Protein AF-A0A974S944-F1 (afdb_monomer)

pLDDT: mean 95.86, std 2.83, range [78.0, 98.44]

Solvent-accessible surface area (backbone atoms only — not comparable to full-atom values): 3419 Å² total; per-residue (Å²): 132,89,86,79,78,48,79,47,74,56,62,90,91,42,50,66,61,48,63,74,45,40,67,62,52,51,58,56,55,57,78,40,60,93,76,58,88,55,72,48,71,36,62,46,98,87,68,45,71,44,26,38,41,59

Structure (mmCIF, N/CA/C/O backbone):
data_AF-A0A974S944-F1
#
_entry.id   AF-A0A974S944-F1
#
loop_
_atom_site.group_PDB
_atom_site.id
_atom_site.type_symbol
_atom_site.label_atom_id
_atom_site.label_alt_id
_atom_site.label_comp_id
_atom_site.label_asym_id
_atom_site.label_entity_id
_atom_site.label_seq_id
_atom_site.pdbx_PDB_ins_code
_atom_site.Cartn_x
_atom_site.Cartn_y
_atom_site.Cartn_z
_atom_site.occupancy
_atom_site.B_iso_or_equiv
_atom_site.auth_seq_id
_atom_site.auth_comp_id
_atom_site.auth_asym_id
_atom_site.auth_atom_id
_atom_site.pdbx_PDB_model_num
ATOM 1 N N . MET A 1 1 ? 12.048 -21.823 -4.543 1.00 78.00 1 MET A N 1
ATOM 2 C CA . MET A 1 1 ? 12.274 -20.509 -3.903 1.00 78.00 1 MET A CA 1
ATOM 3 C C . MET A 1 1 ?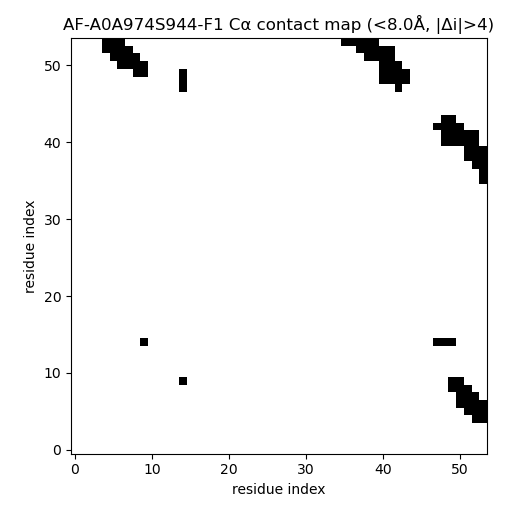 11.306 -20.391 -2.737 1.00 78.00 1 MET A C 1
ATOM 5 O O . MET A 1 1 ? 10.159 -20.782 -2.924 1.00 78.00 1 MET A O 1
ATOM 9 N N . ALA A 1 2 ? 11.739 -19.917 -1.568 1.00 91.56 2 ALA A N 1
ATOM 10 C CA . ALA A 1 2 ? 10.818 -19.633 -0.466 1.00 91.56 2 ALA A CA 1
ATOM 11 C C . ALA A 1 2 ? 9.969 -18.389 -0.782 1.00 91.56 2 ALA A C 1
ATOM 13 O O . ALA A 1 2 ? 10.428 -17.500 -1.501 1.00 91.56 2 ALA A O 1
ATOM 14 N N . LEU A 1 3 ? 8.745 -18.348 -0.258 1.00 95.50 3 LEU A N 1
ATOM 15 C CA . LEU A 1 3 ? 7.871 -17.179 -0.309 1.00 95.50 3 LEU A CA 1
ATOM 16 C C . LEU A 1 3 ? 7.893 -16.474 1.045 1.00 95.50 3 LEU A C 1
ATOM 18 O O . LEU A 1 3 ? 8.061 -17.116 2.082 1.00 95.50 3 LEU A O 1
ATOM 22 N N . PHE A 1 4 ? 7.701 -15.162 1.013 1.00 96.06 4 PHE A N 1
ATOM 23 C CA . PHE A 1 4 ? 7.618 -14.311 2.191 1.00 96.06 4 PHE A CA 1
ATOM 24 C C . PHE A 1 4 ? 6.321 -13.515 2.132 1.00 96.06 4 PHE A C 1
ATOM 26 O O . PHE A 1 4 ? 5.813 -13.266 1.042 1.00 96.06 4 PHE A O 1
ATOM 33 N N . VAL A 1 5 ? 5.817 -13.135 3.305 1.00 96.62 5 VAL A N 1
ATOM 34 C CA . VAL A 1 5 ? 4.659 -12.251 3.448 1.00 96.62 5 VAL A CA 1
ATOM 35 C C . VAL A 1 5 ? 5.089 -11.031 4.247 1.00 96.62 5 VAL A C 1
ATOM 37 O O . VAL A 1 5 ? 5.715 -11.173 5.303 1.00 96.62 5 VAL A O 1
ATOM 40 N N . MET A 1 6 ? 4.747 -9.844 3.760 1.00 96.50 6 MET A N 1
ATOM 41 C CA . MET A 1 6 ? 4.972 -8.581 4.458 1.00 96.50 6 MET A CA 1
ATOM 42 C C . MET A 1 6 ? 3.641 -7.906 4.761 1.00 96.50 6 MET A C 1
ATOM 44 O O . MET A 1 6 ? 2.849 -7.638 3.861 1.00 96.50 6 MET A O 1
ATOM 48 N N . ILE A 1 7 ? 3.425 -7.586 6.036 1.00 97.25 7 ILE A N 1
ATOM 49 C CA . ILE A 1 7 ? 2.252 -6.846 6.502 1.00 97.25 7 ILE A CA 1
ATOM 50 C C . ILE A 1 7 ? 2.724 -5.503 7.048 1.00 97.25 7 ILE A C 1
ATOM 52 O O . ILE A 1 7 ? 3.517 -5.443 7.988 1.00 97.25 7 ILE A O 1
ATOM 56 N N . CYS A 1 8 ? 2.222 -4.422 6.460 1.00 96.56 8 CYS A N 1
ATOM 57 C CA . CYS A 1 8 ? 2.481 -3.056 6.899 1.00 96.56 8 CYS A CA 1
ATOM 58 C C . CYS A 1 8 ? 1.155 -2.408 7.288 1.00 96.56 8 CYS A C 1
ATOM 60 O O . CYS A 1 8 ? 0.263 -2.306 6.452 1.00 96.56 8 CYS A O 1
ATOM 62 N N . LEU A 1 9 ? 1.021 -1.969 8.537 1.00 97.19 9 LEU A N 1
ATOM 63 C CA . LEU A 1 9 ? -0.182 -1.291 9.019 1.00 97.19 9 LEU A CA 1
ATOM 64 C C . LEU A 1 9 ? 0.020 0.221 8.987 1.00 97.19 9 LEU A C 1
ATOM 66 O O . LEU A 1 9 ? 1.085 0.719 9.367 1.00 97.19 9 LEU A O 1
ATOM 70 N N . ASP A 1 10 ? -1.004 0.939 8.538 1.00 97.25 10 ASP A N 1
ATOM 71 C CA . ASP A 1 10 ? -0.974 2.393 8.521 1.00 97.25 10 ASP A CA 1
ATOM 72 C C . ASP A 1 10 ? -1.062 2.929 9.957 1.00 97.25 10 ASP A C 1
ATOM 74 O O . ASP A 1 10 ? -1.684 2.340 10.845 1.00 9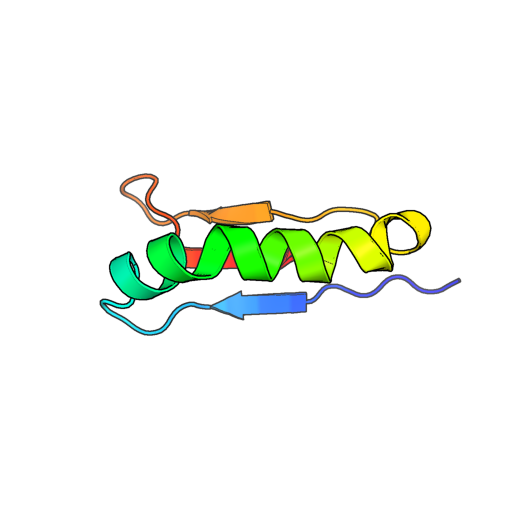7.25 10 ASP A O 1
ATOM 78 N N . LYS A 1 11 ? -0.429 4.079 10.206 1.00 96.62 11 LYS A N 1
ATOM 79 C CA . LYS A 1 11 ? -0.604 4.779 11.483 1.00 96.62 11 LYS A CA 1
ATOM 80 C C . LYS A 1 11 ? -2.034 5.341 11.564 1.00 96.62 11 LYS A C 1
ATOM 82 O O . LYS A 1 11 ? -2.586 5.731 10.530 1.00 96.62 11 LYS A O 1
ATOM 87 N N . PRO A 1 12 ? -2.623 5.468 12.769 1.00 95.38 12 PRO A N 1
AT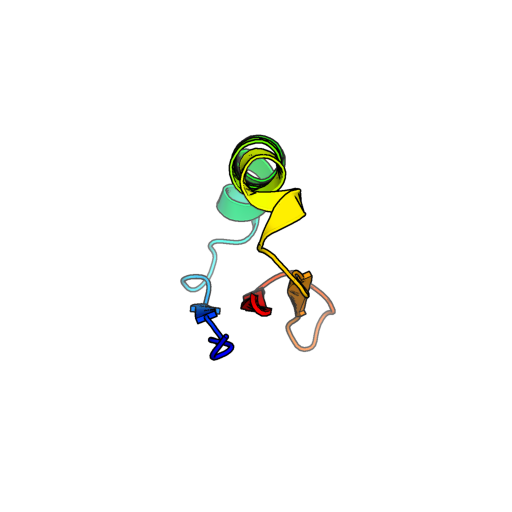OM 88 C CA . PRO A 1 12 ? -3.946 6.068 12.928 1.00 95.38 12 PRO A CA 1
ATOM 89 C C . PRO A 1 12 ? -4.044 7.441 12.245 1.00 95.38 12 PRO A C 1
ATOM 91 O O . PRO A 1 12 ? -3.124 8.252 12.345 1.00 95.38 12 PRO A O 1
ATOM 94 N N . GLY A 1 13 ? -5.144 7.689 11.528 1.00 94.81 13 GLY A N 1
ATOM 95 C CA . GLY A 1 13 ? -5.396 8.967 10.848 1.00 94.81 13 GLY A CA 1
ATOM 96 C C . GLY A 1 13 ? -4.502 9.263 9.635 1.00 94.81 13 GLY A C 1
ATOM 97 O O . GLY A 1 13 ? -4.427 10.412 9.216 1.00 94.81 13 GLY A O 1
ATOM 98 N N . SE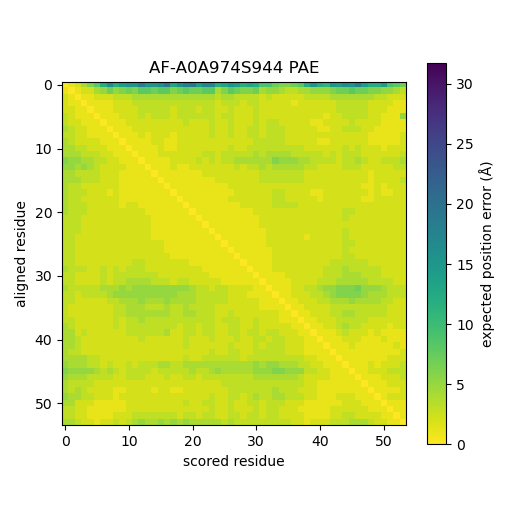R A 1 14 ? -3.813 8.267 9.065 1.00 96.88 14 SER A N 1
ATOM 99 C CA . SER A 1 14 ? -2.858 8.474 7.956 1.00 96.88 14 SER A CA 1
ATOM 100 C C . SER A 1 14 ? -3.420 8.205 6.551 1.00 96.88 14 SER A C 1
ATOM 102 O O . SER A 1 14 ? -2.644 8.087 5.600 1.00 96.88 14 SER A O 1
ATOM 104 N N . LEU A 1 15 ? -4.745 8.117 6.394 1.00 96.31 15 LEU A N 1
ATOM 105 C CA . LEU A 1 15 ? -5.386 7.792 5.113 1.00 96.31 15 LEU A CA 1
ATOM 106 C C . LEU A 1 15 ? -5.045 8.813 4.015 1.00 96.31 15 LEU A C 1
ATOM 108 O O . LEU A 1 15 ? -4.657 8.423 2.917 1.00 96.31 15 LEU A O 1
ATOM 112 N N . ASP A 1 16 ? -5.092 10.111 4.318 1.00 97.69 16 ASP A N 1
ATOM 113 C CA . ASP A 1 16 ? -4.793 11.160 3.332 1.00 97.69 16 ASP A CA 1
ATOM 114 C C . ASP A 1 16 ? -3.346 11.082 2.832 1.00 97.69 16 ASP A C 1
ATOM 116 O O . ASP A 1 16 ? -3.085 11.136 1.628 1.00 97.69 16 ASP A O 1
ATOM 120 N N . LEU A 1 17 ? -2.395 10.875 3.751 1.00 97.88 17 LEU A N 1
ATOM 121 C CA . LEU A 1 17 ? -0.986 10.677 3.408 1.00 97.88 17 LEU A CA 1
ATOM 122 C C . LEU A 1 17 ? -0.805 9.435 2.528 1.00 97.88 17 LEU A C 1
ATOM 124 O O . LEU A 1 17 ? -0.051 9.461 1.550 1.00 97.88 17 LEU A O 1
ATOM 128 N N . ARG A 1 18 ? -1.508 8.348 2.856 1.00 97.50 18 ARG A N 1
ATOM 129 C CA . ARG A 1 18 ? -1.496 7.128 2.054 1.00 97.50 18 ARG A CA 1
ATOM 130 C C . ARG A 1 18 ? -2.007 7.385 0.642 1.00 97.50 18 ARG A C 1
ATOM 132 O O . ARG A 1 18 ? -1.354 6.975 -0.314 1.00 97.50 18 ARG A O 1
ATOM 139 N N . MET A 1 19 ? -3.138 8.066 0.497 1.00 97.69 19 MET A N 1
ATOM 140 C CA . MET A 1 19 ? -3.704 8.387 -0.813 1.00 97.69 19 MET A CA 1
ATOM 141 C C . MET A 1 19 ? -2.763 9.275 -1.628 1.00 97.69 19 MET A C 1
ATOM 143 O O . MET A 1 19 ? -2.511 8.978 -2.797 1.00 97.69 19 MET A O 1
ATOM 147 N N . ALA A 1 20 ? -2.170 10.293 -0.999 1.00 98.38 20 ALA A N 1
ATOM 148 C CA . ALA A 1 20 ? -1.222 11.201 -1.640 1.00 98.38 20 ALA A CA 1
ATOM 149 C C . ALA A 1 20 ? 0.054 10.491 -2.133 1.00 98.38 20 ALA A C 1
ATOM 151 O O . ALA A 1 20 ? 0.583 10.822 -3.193 1.00 98.38 20 ALA A O 1
ATOM 152 N N . THR A 1 21 ? 0.546 9.495 -1.391 1.00 97.75 21 THR A N 1
ATOM 153 C CA . THR A 1 21 ? 1.792 8.772 -1.715 1.00 97.75 21 THR A CA 1
ATOM 154 C C . THR A 1 21 ? 1.577 7.501 -2.540 1.00 97.75 21 THR A C 1
ATOM 156 O O . THR A 1 21 ? 2.537 6.949 -3.088 1.00 97.75 21 THR A O 1
ATOM 159 N N . ARG A 1 22 ? 0.327 7.043 -2.695 1.00 97.06 22 ARG A N 1
ATOM 160 C CA . ARG A 1 22 ? -0.017 5.791 -3.385 1.00 97.06 22 ARG A CA 1
ATOM 161 C C . ARG A 1 22 ? 0.538 5.682 -4.812 1.00 97.06 22 ARG A C 1
ATOM 163 O O . ARG A 1 22 ? 1.076 4.618 -5.117 1.00 97.06 22 ARG A O 1
ATOM 170 N N . PRO A 1 23 ? 0.473 6.710 -5.681 1.00 98.12 23 PRO A N 1
ATOM 171 C CA . PRO A 1 23 ? 1.026 6.601 -7.032 1.00 98.12 23 PRO A CA 1
ATOM 172 C C . PRO A 1 23 ? 2.535 6.323 -7.033 1.00 98.12 23 PRO A C 1
ATOM 174 O O . PRO A 1 23 ? 2.998 5.438 -7.749 1.00 98.12 23 PRO A O 1
ATOM 177 N N . ALA A 1 24 ? 3.295 7.017 -6.177 1.00 98.44 24 ALA A N 1
ATOM 178 C CA . ALA A 1 24 ? 4.737 6.815 -6.042 1.00 98.44 24 ALA A CA 1
ATOM 179 C C . ALA A 1 24 ? 5.068 5.425 -5.473 1.00 98.44 24 ALA A C 1
ATOM 181 O O . ALA A 1 24 ? 5.975 4.750 -5.958 1.00 98.44 24 ALA A O 1
ATOM 182 N N . HIS A 1 25 ? 4.293 4.966 -4.487 1.00 96.62 25 HIS A N 1
ATOM 183 C CA . HIS A 1 25 ? 4.437 3.627 -3.921 1.00 96.62 25 HIS A CA 1
ATOM 184 C C . HIS A 1 25 ? 4.197 2.521 -4.962 1.00 96.62 25 HIS A C 1
ATOM 186 O O . HIS A 1 25 ? 4.998 1.593 -5.060 1.00 96.62 25 HIS A O 1
ATOM 192 N N . LEU A 1 26 ? 3.139 2.628 -5.773 1.00 96.44 26 LEU A N 1
ATOM 193 C CA . LEU A 1 26 ? 2.847 1.650 -6.828 1.00 96.44 26 LEU A CA 1
ATOM 194 C C . LEU A 1 26 ? 3.889 1.681 -7.952 1.00 96.44 26 LEU A C 1
ATOM 196 O O . LEU A 1 26 ? 4.254 0.623 -8.458 1.00 96.44 26 LEU A O 1
ATOM 200 N N . ALA A 1 27 ? 4.411 2.861 -8.306 1.00 97.88 27 ALA A N 1
ATOM 201 C CA . ALA A 1 27 ? 5.512 2.977 -9.261 1.00 97.88 27 ALA A CA 1
ATOM 202 C C . ALA A 1 27 ? 6.773 2.246 -8.764 1.00 97.88 27 ALA A C 1
ATOM 204 O O . ALA A 1 27 ? 7.397 1.511 -9.526 1.00 97.88 27 ALA A O 1
ATOM 205 N N . TYR A 1 28 ? 7.105 2.380 -7.475 1.00 96.62 28 TYR A N 1
ATOM 206 C CA . TYR A 1 28 ? 8.204 1.641 -6.850 1.00 96.62 28 TYR A CA 1
ATOM 207 C C . TYR A 1 28 ? 7.939 0.129 -6.827 1.00 96.62 28 TYR A C 1
ATOM 209 O O . TYR A 1 28 ? 8.771 -0.648 -7.294 1.00 96.62 28 TYR A O 1
ATOM 217 N N . ALA A 1 29 ? 6.766 -0.297 -6.351 1.00 95.31 29 ALA A N 1
ATOM 218 C CA . ALA A 1 29 ? 6.390 -1.710 -6.293 1.00 95.31 29 ALA A CA 1
ATOM 219 C C . ALA A 1 29 ? 6.389 -2.374 -7.683 1.00 95.31 29 ALA A C 1
ATOM 221 O O . ALA A 1 29 ? 6.804 -3.525 -7.823 1.00 95.31 29 ALA A O 1
ATOM 222 N N . GLY A 1 30 ? 6.001 -1.632 -8.725 1.00 95.44 30 GLY A N 1
ATOM 223 C CA . GLY A 1 30 ? 6.018 -2.089 -10.116 1.00 95.44 30 GLY A CA 1
ATOM 224 C C . GLY A 1 30 ? 7.405 -2.498 -10.618 1.00 95.44 30 GLY A C 1
ATOM 225 O O . GLY A 1 30 ? 7.505 -3.366 -11.484 1.00 95.44 30 GLY A O 1
ATOM 226 N N . THR A 1 31 ? 8.483 -1.965 -10.031 1.00 97.56 31 THR A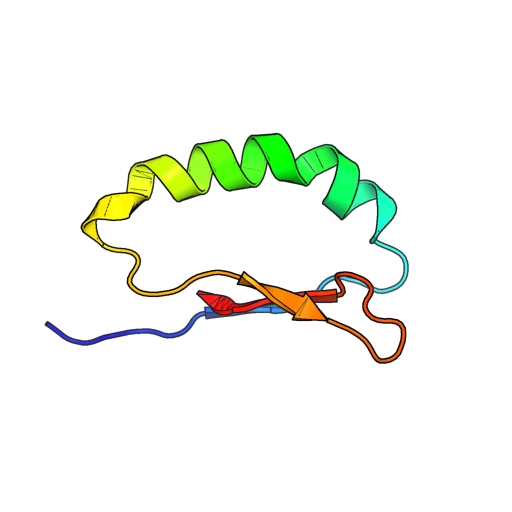 N 1
ATOM 227 C CA . THR A 1 31 ? 9.859 -2.380 -10.366 1.00 97.56 31 THR A CA 1
ATOM 228 C C . THR A 1 31 ? 10.184 -3.814 -9.915 1.00 97.56 31 THR A C 1
ATOM 230 O O . THR A 1 31 ? 11.143 -4.409 -10.404 1.00 97.56 31 THR A O 1
ATOM 233 N N . PHE A 1 32 ? 9.348 -4.407 -9.053 1.00 95.56 32 PHE A N 1
ATOM 234 C CA . PHE A 1 32 ? 9.488 -5.765 -8.514 1.00 95.56 32 PHE A CA 1
ATOM 235 C C . PHE A 1 32 ? 8.450 -6.754 -9.071 1.00 95.56 32 PHE A C 1
ATOM 237 O O . PHE A 1 32 ? 8.277 -7.846 -8.526 1.00 95.56 32 PHE A O 1
ATOM 244 N N . ALA A 1 33 ? 7.761 -6.415 -10.167 1.00 91.81 33 ALA A N 1
ATOM 245 C CA . ALA A 1 33 ? 6.660 -7.219 -10.712 1.00 91.81 33 ALA A CA 1
ATOM 246 C C . ALA A 1 33 ? 7.036 -8.678 -11.059 1.00 91.81 33 ALA A C 1
ATOM 248 O O . ALA A 1 33 ? 6.172 -9.550 -11.075 1.00 91.81 33 ALA A O 1
ATOM 249 N N . SER A 1 34 ? 8.315 -8.974 -11.316 1.00 95.06 34 SER A N 1
ATOM 250 C CA . SER A 1 34 ? 8.788 -10.338 -11.597 1.00 95.06 34 SER A CA 1
ATOM 251 C C . SER A 1 34 ? 8.869 -11.235 -10.353 1.00 95.06 34 SER A C 1
ATOM 253 O O . SER A 1 34 ? 8.821 -12.465 -10.475 1.00 95.06 34 SER A O 1
ATOM 255 N N . VAL A 1 35 ? 8.984 -10.643 -9.159 1.00 94.88 35 VAL A N 1
ATOM 256 C CA . VAL A 1 35 ? 9.182 -11.368 -7.892 1.00 94.88 35 VAL A CA 1
ATOM 257 C C . VAL A 1 35 ? 7.970 -11.302 -6.965 1.00 94.88 35 VAL A C 1
ATOM 259 O O . VAL A 1 35 ? 7.733 -12.263 -6.232 1.00 94.88 35 VAL A O 1
ATOM 262 N N . VAL A 1 36 ? 7.170 -10.234 -7.032 1.00 94.62 36 VAL A N 1
ATOM 263 C CA . VAL A 1 36 ? 5.932 -10.090 -6.251 1.00 94.62 36 VAL A CA 1
ATOM 264 C C . VAL A 1 36 ? 4.867 -11.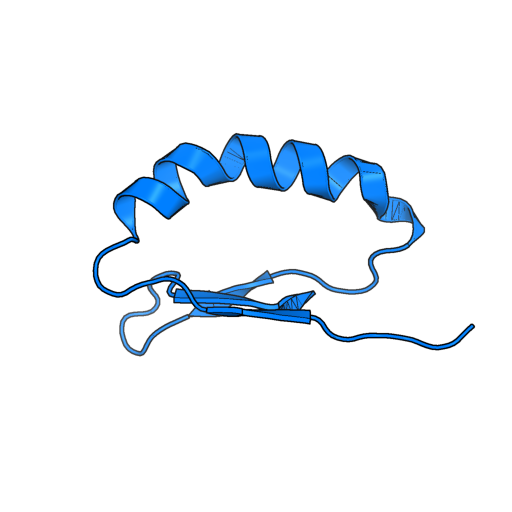050 -6.783 1.00 94.62 36 VAL A C 1
ATOM 266 O O . VAL A 1 36 ? 4.550 -11.044 -7.972 1.00 94.62 36 VAL A O 1
ATOM 269 N N . LYS A 1 37 ? 4.317 -11.901 -5.907 1.00 94.94 37 LYS A N 1
ATOM 270 C CA . LYS A 1 37 ? 3.271 -12.877 -6.272 1.00 94.94 37 LYS A CA 1
ATOM 271 C C . LYS A 1 37 ? 1.861 -12.373 -6.00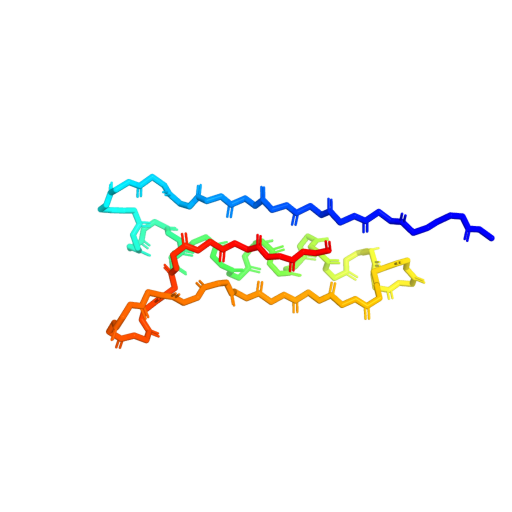1 1.00 94.94 37 LYS A C 1
ATOM 273 O O . LYS A 1 37 ? 0.942 -12.742 -6.726 1.00 94.94 37 LYS A O 1
ATOM 278 N N . LEU A 1 38 ? 1.701 -11.549 -4.974 1.00 94.25 38 LEU A N 1
ATOM 279 C CA . LEU A 1 38 ? 0.439 -10.957 -4.564 1.00 94.25 38 LEU A CA 1
ATOM 280 C C . LEU A 1 38 ? 0.742 -9.622 -3.875 1.00 94.25 38 LEU A C 1
ATOM 282 O O . LEU A 1 38 ? 1.815 -9.446 -3.318 1.00 94.25 38 LEU A O 1
ATOM 286 N N . GLY A 1 39 ? -0.173 -8.664 -3.964 1.00 95.19 39 GLY A N 1
ATOM 287 C CA . GLY A 1 39 ? 0.005 -7.356 -3.347 1.00 95.19 39 GLY A CA 1
ATOM 288 C C . GLY A 1 39 ? -1.306 -6.591 -3.314 1.00 95.19 39 GLY A C 1
ATOM 289 O O . GLY A 1 39 ? -2.012 -6.537 -4.323 1.00 95.19 39 GLY A O 1
ATOM 290 N N . GLY A 1 40 ? -1.654 -6.003 -2.173 1.00 94.94 40 GLY A N 1
ATOM 291 C CA . GLY A 1 40 ? -2.904 -5.262 -2.049 1.00 94.94 40 GLY A CA 1
ATOM 292 C C . GLY A 1 40 ? -3.075 -4.524 -0.726 1.00 94.94 40 GLY A C 1
ATOM 293 O O . GLY A 1 40 ? -2.326 -4.751 0.228 1.00 94.94 40 GLY A O 1
ATOM 294 N N . PRO A 1 41 ? -4.049 -3.602 -0.658 1.00 97.25 41 PRO A N 1
ATOM 295 C CA . PRO A 1 41 ? -4.383 -2.945 0.587 1.00 97.25 41 PRO A CA 1
ATOM 296 C C . PRO A 1 41 ? -5.129 -3.892 1.534 1.00 97.25 41 PRO A C 1
ATOM 298 O O . PRO A 1 41 ? -6.001 -4.649 1.120 1.00 97.25 41 PRO A O 1
ATOM 301 N N . ILE A 1 42 ? -4.822 -3.779 2.819 1.00 96.56 42 ILE A N 1
ATOM 302 C CA . ILE A 1 42 ? -5.709 -4.196 3.903 1.00 96.56 42 ILE A CA 1
ATOM 303 C C . ILE A 1 42 ? -6.723 -3.070 4.096 1.00 96.56 42 ILE A C 1
ATOM 305 O O . ILE A 1 42 ? -6.340 -1.893 4.078 1.00 96.56 42 ILE A O 1
ATOM 309 N N . LEU A 1 43 ? -7.991 -3.442 4.246 1.00 96.75 43 LEU A N 1
ATOM 310 C CA . LEU A 1 43 ? -9.097 -2.516 4.446 1.00 96.75 43 LEU A CA 1
ATOM 311 C C . LEU A 1 43 ? -9.543 -2.527 5.909 1.00 96.75 43 LEU A C 1
ATOM 313 O O . LEU A 1 43 ? -9.418 -3.554 6.580 1.00 96.75 43 LEU A O 1
ATOM 317 N N . ASP A 1 44 ? -10.038 -1.393 6.389 1.00 95.19 44 ASP A N 1
ATOM 318 C CA . ASP A 1 44 ? -10.757 -1.303 7.656 1.00 95.19 44 ASP A CA 1
ATOM 319 C C . ASP A 1 44 ? -12.250 -1.651 7.493 1.00 95.19 44 ASP A C 1
ATOM 321 O O . ASP A 1 44 ? -12.727 -1.972 6.401 1.00 95.19 44 ASP A O 1
ATOM 325 N N . ASP A 1 45 ? -13.004 -1.556 8.589 1.00 95.94 45 ASP A N 1
ATOM 326 C CA . ASP A 1 45 ? -14.439 -1.867 8.628 1.00 95.94 45 ASP A CA 1
ATOM 327 C C . ASP A 1 45 ? -15.303 -0.935 7.757 1.00 95.94 45 ASP A C 1
ATOM 329 O O . ASP A 1 45 ? -16.457 -1.255 7.464 1.00 95.94 45 ASP A O 1
ATOM 333 N N . LYS A 1 46 ? -14.775 0.224 7.340 1.00 95.06 46 LYS A N 1
ATOM 334 C CA . LYS A 1 46 ? -15.453 1.169 6.438 1.00 95.06 46 LYS A CA 1
ATOM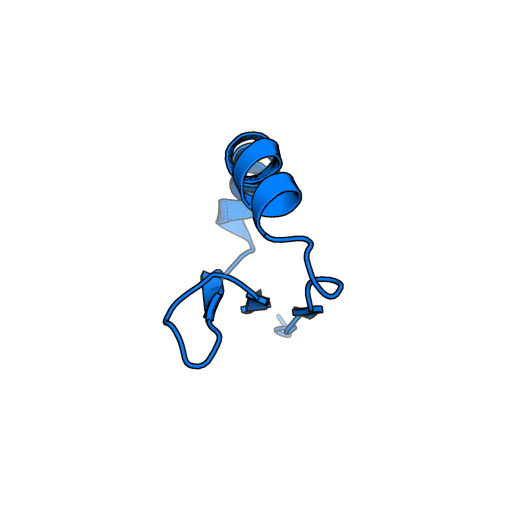 335 C C . LYS A 1 46 ? -15.118 0.909 4.969 1.00 95.06 46 LYS A C 1
ATOM 337 O O . LYS A 1 46 ? -15.718 1.530 4.093 1.00 95.06 46 LYS A O 1
ATOM 342 N N . GLY A 1 47 ? -14.199 -0.018 4.696 1.00 95.50 47 GLY A N 1
ATOM 343 C CA . GLY A 1 47 ? -13.657 -0.270 3.365 1.00 95.50 47 GLY A CA 1
ATOM 344 C C . GLY A 1 47 ? -12.535 0.695 2.979 1.00 95.50 47 GLY A C 1
ATOM 345 O O . GLY A 1 47 ? -12.078 0.655 1.833 1.00 95.50 47 GLY A O 1
ATOM 346 N N . ASP A 1 48 ? -12.071 1.532 3.910 1.00 96.38 48 ASP A N 1
ATOM 347 C CA . ASP A 1 48 ? -10.949 2.428 3.685 1.00 96.38 48 ASP A CA 1
ATOM 348 C C . ASP A 1 48 ? -9.626 1.677 3.829 1.00 96.38 48 ASP A C 1
ATOM 350 O O . ASP A 1 48 ? -9.481 0.668 4.516 1.00 96.38 48 ASP A O 1
ATOM 354 N N . MET A 1 49 ? -8.617 2.179 3.136 1.00 97.12 49 MET A N 1
ATOM 355 C CA . MET A 1 49 ? -7.290 1.588 3.098 1.00 97.12 49 MET A CA 1
ATOM 356 C C . MET A 1 49 ? -6.533 1.816 4.423 1.00 97.12 49 MET A C 1
ATOM 358 O O . MET A 1 49 ? -6.176 2.950 4.725 1.00 97.12 49 MET A O 1
ATOM 362 N N . ALA A 1 50 ? -6.217 0.738 5.157 1.00 97.12 50 ALA A N 1
ATOM 363 C CA . ALA A 1 50 ? -5.589 0.783 6.494 1.00 97.12 50 ALA A CA 1
ATOM 364 C C . ALA A 1 50 ? -4.280 -0.028 6.657 1.00 97.12 50 ALA A C 1
ATOM 366 O O . ALA A 1 50 ? -3.652 -0.042 7.717 1.00 97.12 50 ALA A O 1
ATOM 367 N N . GLY A 1 51 ? -3.837 -0.720 5.613 1.00 96.81 51 GLY A N 1
ATOM 368 C CA . GLY A 1 51 ? -2.480 -1.264 5.538 1.00 96.81 51 GLY A CA 1
ATOM 369 C C . GLY A 1 51 ? -2.177 -1.883 4.183 1.00 96.81 51 GLY A C 1
ATOM 370 O O . GLY A 1 51 ? -2.958 -1.727 3.244 1.00 96.81 51 GLY A O 1
ATOM 371 N N . SER A 1 52 ? -1.067 -2.603 4.058 1.00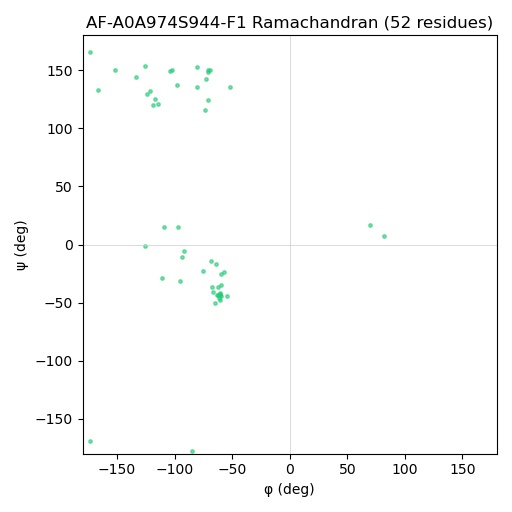 97.19 52 SER A N 1
ATOM 372 C CA . SER A 1 52 ? -0.679 -3.337 2.849 1.00 97.19 52 SER A CA 1
ATOM 373 C C . SER A 1 52 ? -0.218 -4.755 3.184 1.00 97.19 52 SER A C 1
ATOM 375 O O . SER A 1 52 ? 0.425 -4.969 4.212 1.00 97.19 52 SER A O 1
ATOM 377 N N . CYS A 1 53 ? -0.534 -5.694 2.296 1.00 96.12 53 CYS A N 1
ATOM 378 C CA . CYS A 1 53 ? -0.075 -7.079 2.316 1.00 96.12 53 CYS A CA 1
ATOM 379 C C . CYS A 1 53 ? 0.621 -7.381 0.983 1.00 96.12 53 CYS A C 1
ATOM 381 O O . CYS A 1 53 ? 0.053 -7.072 -0.069 1.00 96.12 53 CYS A O 1
ATOM 383 N N . TRP A 1 54 ? 1.828 -7.943 1.041 1.00 93.50 54 TRP A N 1
ATOM 384 C CA . TRP A 1 54 ? 2.694 -8.271 -0.100 1.00 93.50 54 TRP A CA 1
ATOM 385 C C . TRP A 1 54 ? 3.298 -9.665 0.050 1.00 93.50 54 TRP A C 1
ATOM 387 O O . TRP A 1 54 ? 3.543 -10.056 1.216 1.00 93.50 54 TRP A O 1
#

Organism: NCBI:txid2803784

Sequence (54 aa):
MALFVMICLDKPGSLDLRMATRPAHLAYAGTFASVVKLGGPILDDKGDMAGSCW

Nearest PDB structures (foldseek):
  4lbp-assembly1_A  TM=9.139E-01  e=1.783E-03  Burkholderia cepacia
  3kkf-assembly1_A  TM=5.404E-01  e=1.881E+00  Bacteroides thetaiotaomicron
  4pht-assembly1_X  TM=3.349E-01  e=4.045E+00  Vibrio vulnificus CMCP6
  4pht-assembly3_Z  TM=3.317E-01  e=4.985E+00  Vibrio vulnificus CMCP6

Foldseek 3Di:
DDDDKDKFFADPPCLVVCVVCVVVVVVVVVVCVVPDPDKDFDADPVRGGTIMMD

InterPro domains:
  IPR005545 YCII-related [PF03795] (3-51)
  IPR011008 Dimeric alpha-beta barrel [SSF54909] (1-52)

Mean predicted aligned error: 2.45 Å

Radius of gyration: 12.13 Å; Cα contacts (8 Å, |Δi|>4): 47; chains: 1; bounding box: 28×32×24 Å

Secondary structure (DSSP, 8-state):
------EEEPPTT-HHHHHHHHHHHHHHHHTTTTT----EEEE-TTS-EEEEE-